Protein AF-A0A401TB14-F1 (afdb_monomer_lite)

Sequence (82 aa):
MFVSTLSGGYELPSNLQANFIDIEKKGPPPSFESESPVFRRCEIAVPTHLKPREAWLESLRGYTDDKLGIVDLHPDVFAVPP

Radius of gyration: 18.18 Å; chains: 1; bounding box: 47×29×36 Å

Organism: Chiloscyllium punctatum (NCBI:txid137246)

Structure (mmCIF, N/CA/C/O backbone):
data_AF-A0A401TB14-F1
#
_entry.id   AF-A0A401TB14-F1
#
loop_
_atom_site.group_PDB
_atom_site.id
_atom_site.type_symbol
_atom_site.label_atom_id
_atom_site.label_alt_id
_atom_site.label_comp_id
_atom_site.label_asym_id
_atom_site.label_entity_id
_atom_site.label_seq_id
_atom_site.pdbx_PDB_ins_code
_atom_site.Cartn_x
_atom_site.Cartn_y
_atom_site.Cartn_z
_atom_site.occupancy
_atom_site.B_iso_or_equiv
_atom_site.auth_seq_id
_atom_site.auth_comp_id
_atom_site.auth_asym_id
_atom_site.auth_atom_id
_atom_site.pdbx_PDB_model_num
ATOM 1 N N . MET A 1 1 ? -35.043 4.362 20.362 1.00 35.53 1 MET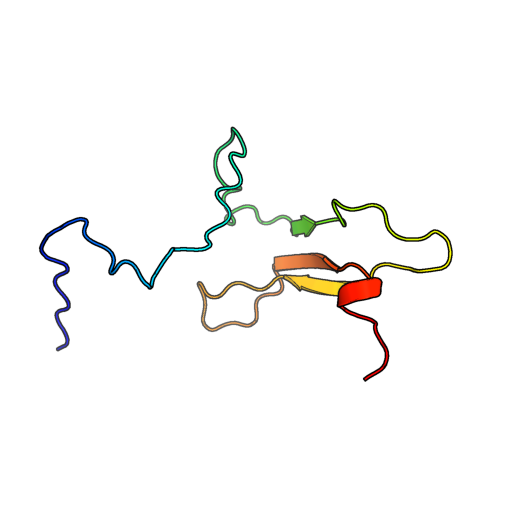 A N 1
ATOM 2 C CA . MET A 1 1 ? -34.437 3.138 20.924 1.00 35.53 1 MET A CA 1
ATOM 3 C C . MET A 1 1 ? -34.427 2.116 19.806 1.00 35.53 1 MET A C 1
ATOM 5 O O . MET A 1 1 ? -35.492 1.642 19.442 1.00 35.53 1 MET A O 1
ATOM 9 N N . PHE A 1 2 ? -33.279 1.879 19.174 1.00 42.69 2 PHE A N 1
ATOM 10 C CA . PHE A 1 2 ? -33.181 0.867 18.124 1.00 42.69 2 PHE A CA 1
ATOM 11 C C . PHE A 1 2 ? -32.650 -0.408 18.765 1.00 42.69 2 PHE A C 1
ATOM 13 O O . PHE A 1 2 ? -31.499 -0.463 19.186 1.00 42.69 2 PHE A O 1
ATOM 20 N N . VAL A 1 3 ? -33.528 -1.393 18.915 1.00 47.62 3 VAL A N 1
ATOM 21 C CA . VAL A 1 3 ? -33.168 -2.751 19.311 1.00 47.62 3 VAL A CA 1
ATOM 22 C C . VAL A 1 3 ? -33.073 -3.573 18.034 1.00 47.62 3 VAL A C 1
ATOM 24 O O . VAL A 1 3 ? -34.086 -3.913 17.435 1.00 47.62 3 VAL A O 1
ATOM 27 N N . SER A 1 4 ? -31.850 -3.857 17.593 1.00 34.62 4 SER A N 1
ATOM 28 C CA . SER A 1 4 ? -31.609 -4.827 16.526 1.00 34.62 4 SER A CA 1
ATOM 29 C C . SER A 1 4 ? -31.219 -6.146 17.173 1.00 34.62 4 SER A C 1
ATOM 31 O O . SER A 1 4 ? -30.053 -6.404 17.459 1.00 34.62 4 SER A O 1
ATOM 33 N N . THR A 1 5 ? -32.220 -6.972 17.454 1.00 52.94 5 THR A N 1
ATOM 34 C CA . THR A 1 5 ? -32.030 -8.388 17.758 1.00 52.94 5 THR A CA 1
ATOM 35 C C . THR A 1 5 ? -31.750 -9.128 16.455 1.00 52.94 5 THR A C 1
ATOM 37 O O . THR A 1 5 ? -32.656 -9.289 15.640 1.00 52.94 5 THR A O 1
ATOM 40 N N . LEU A 1 6 ? -30.519 -9.603 16.255 1.00 48.69 6 LEU A N 1
ATOM 41 C CA . LEU A 1 6 ? -30.247 -10.646 15.265 1.00 48.69 6 LEU A CA 1
ATOM 42 C C . LEU A 1 6 ? -30.685 -11.985 15.862 1.00 48.69 6 LEU A C 1
ATOM 44 O O . LEU A 1 6 ? -29.956 -12.628 16.614 1.00 48.69 6 LEU A O 1
ATOM 48 N N . SER A 1 7 ? -31.929 -12.353 15.569 1.00 51.44 7 SER A N 1
ATOM 49 C CA . SER A 1 7 ? -32.476 -13.678 15.824 1.00 51.44 7 SER A CA 1
ATOM 50 C C . SER A 1 7 ? -32.519 -14.446 14.507 1.00 51.44 7 SER A C 1
ATOM 52 O O . SER A 1 7 ? -33.235 -14.054 13.592 1.00 51.44 7 SER A O 1
ATOM 54 N N . GLY A 1 8 ? -31.779 -15.553 14.452 1.00 43.19 8 GLY A N 1
ATOM 55 C CA . GLY A 1 8 ? -32.104 -16.679 13.582 1.00 43.19 8 GLY A CA 1
ATOM 56 C C . GLY A 1 8 ? -31.351 -16.770 12.255 1.00 43.19 8 GLY A C 1
ATOM 57 O O . GLY A 1 8 ? -31.408 -15.874 11.426 1.00 43.19 8 GLY A O 1
ATOM 58 N N . GLY A 1 9 ? -30.759 -17.948 12.037 1.00 42.31 9 GLY A N 1
ATOM 59 C CA . GLY A 1 9 ? -30.703 -18.577 10.716 1.00 42.31 9 GLY A CA 1
ATOM 60 C C . GLY A 1 9 ? -29.515 -18.199 9.837 1.00 42.31 9 GLY A C 1
ATOM 61 O O . GLY A 1 9 ? -29.396 -17.093 9.336 1.00 42.31 9 GLY A O 1
ATOM 62 N N . TYR A 1 10 ? -28.663 -19.184 9.605 1.00 54.12 10 TYR A N 1
ATOM 63 C CA . TYR A 1 10 ? -27.415 -19.189 8.844 1.00 54.12 10 TYR A CA 1
ATOM 64 C C . TYR A 1 10 ? -27.604 -19.201 7.314 1.00 54.12 10 TYR A C 1
ATOM 66 O O . TYR A 1 10 ? -26.885 -19.914 6.623 1.00 54.12 10 TYR A O 1
ATOM 74 N N . GLU A 1 11 ? -28.532 -18.433 6.745 1.00 51.00 11 GLU A N 1
ATOM 75 C CA . GLU A 1 11 ? -28.696 -18.399 5.281 1.00 51.00 11 GLU A CA 1
ATOM 76 C C . GLU A 1 11 ? -28.420 -17.000 4.733 1.00 51.00 11 GLU A C 1
ATOM 78 O O . GLU A 1 11 ? -29.308 -16.176 4.525 1.00 51.00 11 GLU A O 1
ATOM 83 N N . LEU A 1 12 ? -27.128 -16.729 4.520 1.00 59.94 12 LEU A N 1
ATOM 84 C CA . LEU A 1 12 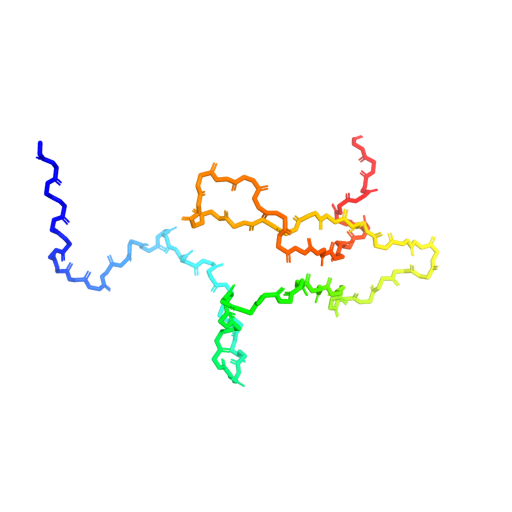? -26.676 -15.591 3.726 1.00 59.94 12 LEU A CA 1
ATOM 85 C C . LEU A 1 12 ? -27.263 -15.726 2.308 1.00 59.94 12 LEU A C 1
ATOM 87 O O . LEU A 1 12 ? -27.148 -16.800 1.711 1.00 59.94 12 LEU A O 1
ATOM 91 N N . PRO A 1 13 ? -27.883 -14.673 1.744 1.00 51.28 13 PRO A N 1
ATOM 92 C CA . PRO A 1 13 ? -28.412 -14.728 0.387 1.00 51.28 13 PRO A CA 1
ATOM 93 C C . PRO A 1 13 ? -27.288 -15.074 -0.598 1.00 51.28 13 PRO A C 1
ATOM 95 O O . PRO A 1 13 ? -26.189 -14.534 -0.503 1.00 51.28 13 PRO A O 1
ATOM 98 N N . SER A 1 14 ? -27.560 -15.956 -1.561 1.00 56.38 14 SER A N 1
ATOM 99 C CA . SER A 1 14 ? -26.578 -16.561 -2.484 1.00 56.38 14 SER A CA 1
ATOM 100 C C . SER A 1 14 ? -25.755 -15.570 -3.317 1.00 56.38 14 SER A C 1
ATOM 102 O O . SER A 1 14 ? -24.697 -15.912 -3.834 1.00 56.38 14 SER A O 1
ATOM 104 N N . ASN A 1 15 ? -26.241 -14.341 -3.459 1.00 57.69 15 ASN A N 1
ATOM 105 C CA . ASN A 1 15 ? -25.584 -13.219 -4.137 1.00 57.69 15 ASN A CA 1
ATOM 106 C C . ASN A 1 15 ? -24.653 -12.410 -3.218 1.00 57.69 15 ASN A C 1
ATOM 108 O O . ASN A 1 15 ? -23.870 -11.597 -3.701 1.00 57.69 15 ASN A O 1
ATOM 112 N N . LEU A 1 16 ? -24.718 -12.636 -1.908 1.00 52.72 16 LEU A N 1
ATOM 113 C CA . LEU A 1 16 ? -23.776 -12.134 -0.920 1.00 52.72 16 LEU A CA 1
ATOM 114 C C . LEU A 1 16 ? -22.769 -13.247 -0.613 1.00 52.72 16 LEU A C 1
ATOM 116 O O . LEU A 1 16 ? -22.608 -13.675 0.528 1.00 52.72 16 LEU A O 1
ATOM 120 N N . GLN A 1 17 ? -22.107 -13.754 -1.657 1.00 59.06 17 GLN A N 1
ATOM 121 C CA . GLN A 1 17 ? -20.880 -14.505 -1.442 1.00 59.06 17 GLN A CA 1
ATOM 122 C C . GLN A 1 17 ? -19.907 -13.531 -0.795 1.00 59.06 17 GLN A C 1
ATOM 124 O O . GLN A 1 17 ? -19.399 -12.601 -1.420 1.00 59.06 17 GLN A O 1
ATOM 129 N N . ALA A 1 18 ? -19.746 -13.700 0.508 1.00 54.09 18 ALA A N 1
ATOM 130 C CA . ALA A 1 18 ? -18.695 -13.107 1.288 1.00 54.09 18 ALA A CA 1
ATOM 131 C C . ALA A 1 18 ? -17.369 -13.469 0.603 1.00 54.09 18 ALA A C 1
ATOM 133 O O . ALA A 1 18 ? -16.792 -14.515 0.874 1.00 54.09 18 ALA A O 1
ATOM 134 N N . ASN A 1 19 ? -16.865 -12.593 -0.270 1.00 50.91 19 ASN A N 1
ATOM 135 C CA . ASN A 1 19 ? -15.473 -12.604 -0.723 1.00 50.91 19 ASN A CA 1
ATOM 136 C C . ASN A 1 19 ? -14.551 -12.182 0.435 1.00 50.91 19 ASN A C 1
ATOM 138 O O . ASN A 1 19 ? -13.609 -11.412 0.255 1.00 50.91 19 ASN A O 1
ATOM 142 N N . PHE A 1 20 ? -14.842 -12.646 1.652 1.00 49.69 20 PHE A N 1
ATOM 143 C CA . PHE A 1 20 ? -13.842 -12.707 2.688 1.00 49.69 20 PHE A CA 1
ATOM 144 C C . PHE A 1 20 ? -12.869 -13.764 2.198 1.00 49.69 20 PHE A C 1
ATOM 146 O O . PHE A 1 20 ? -13.170 -14.954 2.195 1.00 49.69 20 PHE A O 1
ATOM 153 N N . ILE A 1 21 ? -11.730 -13.300 1.694 1.00 53.66 21 ILE A N 1
ATOM 154 C CA . ILE A 1 21 ? -10.564 -14.146 1.511 1.00 53.66 21 ILE A CA 1
ATOM 155 C C . ILE A 1 21 ? -10.299 -14.718 2.902 1.00 53.66 21 ILE A C 1
ATOM 157 O O . ILE A 1 21 ? -9.823 -14.001 3.785 1.00 53.66 21 ILE A O 1
ATOM 161 N N . ASP A 1 22 ? -10.700 -15.969 3.118 1.00 45.81 22 ASP A N 1
ATOM 162 C CA . ASP A 1 22 ? -10.324 -16.724 4.300 1.00 45.81 22 ASP A CA 1
ATOM 163 C C . ASP A 1 22 ? -8.830 -16.987 4.153 1.00 45.81 22 ASP A C 1
ATOM 165 O O . ASP A 1 22 ? -8.377 -17.961 3.551 1.00 45.81 22 ASP A O 1
ATOM 169 N N . ILE A 1 23 ? -8.037 -16.007 4.582 1.00 50.25 23 ILE A N 1
ATOM 170 C CA . ILE A 1 23 ? -6.618 -16.209 4.790 1.00 50.25 23 ILE A CA 1
ATOM 171 C C . ILE A 1 23 ? -6.581 -17.168 5.971 1.00 50.25 23 ILE A C 1
ATOM 173 O O . ILE A 1 23 ? -6.617 -16.726 7.120 1.00 50.25 23 ILE A O 1
ATOM 177 N N . GLU A 1 24 ? -6.519 -18.468 5.681 1.00 41.00 24 GLU A N 1
ATOM 178 C CA . GLU A 1 24 ? -6.225 -19.522 6.647 1.00 41.00 24 GLU A CA 1
ATOM 179 C C . GLU A 1 24 ? -4.786 -19.311 7.159 1.00 41.00 24 GLU A C 1
ATOM 181 O O . GLU A 1 24 ? -3.836 -20.033 6.858 1.00 41.00 24 GLU A O 1
ATOM 186 N N . LYS A 1 25 ? -4.579 -18.234 7.915 1.00 48.19 25 LYS A N 1
ATOM 187 C CA . LYS A 1 25 ? -3.378 -18.000 8.694 1.00 48.19 25 LYS A CA 1
ATOM 188 C C . LYS A 1 25 ? -3.611 -18.742 9.994 1.00 48.19 25 LYS A C 1
ATOM 190 O O . LYS A 1 25 ? -4.306 -18.267 10.882 1.00 48.19 25 LYS A O 1
ATOM 195 N N . LYS A 1 26 ? -3.021 -19.932 10.088 1.00 45.91 26 LYS A N 1
ATOM 196 C CA . LYS A 1 26 ? -2.870 -20.710 11.320 1.00 45.91 26 LYS A CA 1
ATOM 197 C C . LYS A 1 26 ? -2.186 -19.853 12.396 1.00 45.91 26 LYS A C 1
ATOM 199 O O . LYS A 1 26 ? -0.964 -19.843 12.522 1.00 45.91 26 LYS A O 1
ATOM 204 N N . GLY A 1 27 ? -2.983 -19.106 13.142 1.00 51.69 27 GLY A N 1
ATOM 205 C CA . GLY A 1 27 ? -2.565 -18.227 14.225 1.00 51.69 27 GLY A CA 1
ATOM 206 C C . GLY A 1 27 ? -3.698 -17.259 14.570 1.00 51.69 27 GLY A C 1
ATOM 207 O O . GLY A 1 27 ? -4.466 -16.902 13.679 1.00 51.69 27 GLY A O 1
ATOM 208 N N . PRO A 1 28 ? -3.841 -16.835 15.837 1.00 46.75 28 PRO A N 1
ATOM 209 C CA . PRO A 1 28 ? -4.809 -15.803 16.192 1.00 4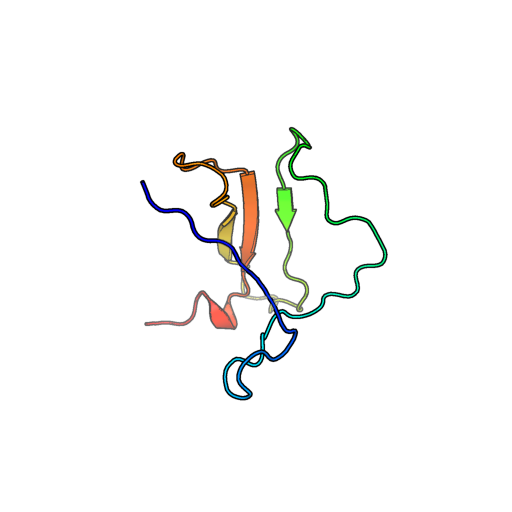6.75 28 PRO A CA 1
ATOM 210 C C . PRO A 1 28 ? -4.632 -14.591 15.262 1.00 46.75 28 PRO A C 1
ATOM 212 O O . PRO A 1 28 ? -3.478 -14.234 14.985 1.00 46.75 28 PRO A O 1
ATOM 215 N N . PRO A 1 29 ? -5.716 -13.947 14.773 1.00 51.16 29 PRO A N 1
ATOM 216 C CA . PRO A 1 29 ? -5.578 -12.653 14.116 1.00 51.16 29 PRO A CA 1
ATOM 217 C C . PRO A 1 29 ? -4.746 -11.769 15.050 1.00 51.16 29 PRO A C 1
ATOM 219 O O . PRO A 1 29 ? -4.991 -11.816 16.261 1.00 51.16 29 PRO A O 1
ATOM 222 N N . PRO A 1 30 ? -3.725 -11.045 14.546 1.00 53.56 30 PRO A N 1
ATOM 223 C CA . PRO A 1 30 ? -2.898 -10.222 15.410 1.00 53.56 30 PRO A CA 1
ATOM 224 C C . PRO A 1 30 ? -3.847 -9.335 16.201 1.00 53.56 30 PRO A C 1
ATOM 226 O O . PRO A 1 30 ? -4.651 -8.603 15.621 1.00 53.56 30 PRO A O 1
ATOM 229 N N . SER A 1 31 ? -3.833 -9.506 17.522 1.00 52.03 31 SER A N 1
ATOM 230 C CA . SER A 1 31 ? -4.598 -8.648 18.402 1.00 52.03 31 SER A CA 1
ATOM 231 C C . SER A 1 31 ? -4.104 -7.238 18.114 1.00 52.03 31 SER A C 1
ATOM 233 O O . SER A 1 31 ? -2.959 -6.921 18.417 1.00 52.03 31 SER A O 1
ATOM 235 N N . PHE A 1 32 ? -4.934 -6.410 17.476 1.00 52.75 32 PHE A N 1
ATOM 236 C CA . PHE A 1 32 ? -4.609 -5.009 17.179 1.00 52.75 32 PHE A CA 1
ATOM 237 C C . PHE A 1 32 ? -4.447 -4.163 18.460 1.00 52.75 32 PHE A C 1
ATOM 239 O O . PHE A 1 32 ? -4.229 -2.964 18.381 1.00 52.75 32 PHE A O 1
ATOM 246 N N . GLU A 1 33 ? -4.520 -4.801 19.632 1.00 53.03 33 GLU A N 1
ATOM 247 C CA . GLU A 1 33 ? -4.088 -4.306 20.942 1.00 53.03 33 GLU A CA 1
ATOM 248 C C . GLU A 1 33 ? -2.550 -4.250 21.081 1.00 53.03 33 GLU A C 1
ATOM 250 O O . GLU A 1 33 ? -2.032 -3.897 22.136 1.00 53.03 33 GLU A O 1
ATOM 255 N N . SER A 1 34 ? -1.784 -4.655 20.063 1.00 56.59 34 SER A N 1
ATOM 256 C CA . SER A 1 34 ? -0.339 -4.442 20.053 1.00 56.59 34 SER A CA 1
ATOM 257 C C . SER A 1 34 ? -0.042 -2.971 19.753 1.00 56.59 34 SER A C 1
ATOM 259 O O . SER A 1 34 ? -0.227 -2.531 18.623 1.00 56.59 34 SER A O 1
ATOM 261 N N . GLU A 1 35 ? 0.489 -2.244 20.736 1.00 69.19 35 GLU A N 1
ATOM 262 C CA . GLU A 1 35 ? 0.962 -0.842 20.664 1.00 69.19 35 GLU A CA 1
ATOM 263 C C . GLU A 1 35 ? 2.073 -0.606 19.608 1.00 69.19 35 GLU A C 1
ATOM 265 O O . GLU A 1 35 ? 2.567 0.501 19.414 1.00 69.19 35 GLU A O 1
ATOM 270 N N . SER A 1 36 ? 2.498 -1.663 18.912 1.00 80.56 36 SER A N 1
ATOM 271 C CA . SER A 1 36 ? 3.501 -1.626 17.856 1.00 80.56 36 SER A CA 1
ATOM 272 C C . SER A 1 36 ? 2.888 -1.310 16.485 1.00 80.56 36 SER A C 1
ATOM 274 O O . SER A 1 36 ? 1.921 -1.976 16.100 1.00 80.56 36 SER A O 1
ATOM 276 N N . PRO A 1 37 ? 3.499 -0.411 15.689 1.00 89.38 37 PRO A N 1
ATOM 277 C CA . PRO A 1 37 ? 3.042 -0.136 14.333 1.00 89.38 37 PRO A CA 1
ATOM 278 C C . PRO A 1 37 ? 3.011 -1.392 13.455 1.00 89.38 37 PRO A C 1
ATOM 280 O O . PRO A 1 37 ? 3.939 -2.209 13.463 1.00 89.38 37 PRO A O 1
ATOM 283 N N . VAL A 1 38 ? 1.951 -1.532 12.664 1.00 90.75 38 VAL A N 1
ATOM 284 C CA . VAL A 1 38 ? 1.766 -2.664 11.753 1.00 90.75 38 VAL A CA 1
ATOM 285 C C . VAL A 1 38 ? 2.471 -2.386 10.425 1.00 90.75 38 VAL A C 1
ATOM 287 O O . VAL A 1 38 ? 2.136 -1.436 9.725 1.00 90.75 38 VAL A O 1
ATOM 290 N N . PHE A 1 39 ? 3.403 -3.256 10.033 1.00 93.31 39 PHE A N 1
ATOM 291 C CA . PHE A 1 39 ? 4.058 -3.195 8.724 1.00 93.31 39 PHE A CA 1
ATOM 292 C C . PHE A 1 39 ? 3.648 -4.381 7.852 1.00 93.31 39 PHE A C 1
ATOM 294 O O . PHE A 1 39 ? 3.794 -5.544 8.247 1.00 93.31 39 PHE A O 1
ATOM 301 N N . ARG A 1 40 ? 3.145 -4.096 6.648 1.00 93.38 40 ARG A N 1
ATOM 302 C CA . ARG A 1 40 ? 2.755 -5.112 5.660 1.00 93.38 40 ARG A CA 1
ATOM 303 C C . ARG A 1 40 ? 3.479 -4.865 4.342 1.00 93.38 40 ARG A C 1
ATOM 305 O O . ARG A 1 40 ? 3.310 -3.816 3.741 1.00 93.38 40 ARG A O 1
ATOM 312 N N . ARG A 1 41 ? 4.264 -5.849 3.899 1.00 94.62 41 ARG A N 1
ATOM 313 C CA . ARG A 1 41 ? 4.970 -5.818 2.609 1.00 94.62 41 ARG A CA 1
ATOM 314 C C . ARG A 1 41 ? 4.124 -6.449 1.507 1.00 94.62 41 ARG A C 1
ATOM 316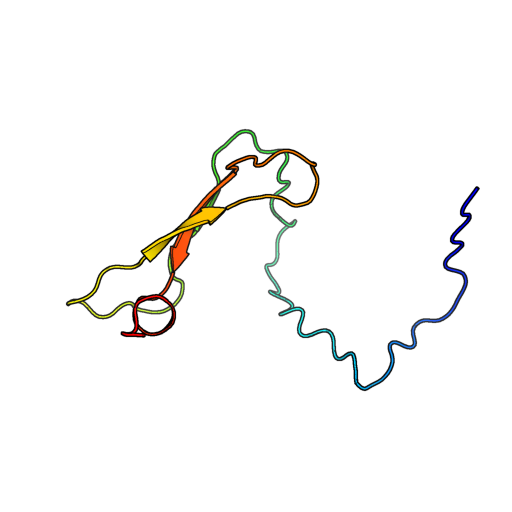 O O . ARG A 1 41 ? 3.250 -7.262 1.804 1.00 94.62 41 ARG A O 1
ATOM 323 N N . CYS A 1 42 ? 4.429 -6.133 0.249 1.00 93.81 42 CYS A N 1
ATOM 324 C CA . CYS A 1 42 ? 3.838 -6.816 -0.901 1.00 93.81 42 CYS A CA 1
ATOM 325 C C . CYS A 1 42 ? 4.145 -8.321 -0.852 1.00 93.81 42 CYS A C 1
ATOM 327 O O . CYS A 1 42 ? 5.304 -8.724 -0.780 1.00 93.81 42 CYS A O 1
ATOM 329 N N . GLU A 1 43 ? 3.103 -9.149 -0.912 1.00 92.12 43 GLU A N 1
ATOM 330 C CA . GLU A 1 43 ? 3.246 -10.612 -0.963 1.00 92.12 43 GLU A CA 1
ATOM 331 C C . GLU A 1 43 ? 3.591 -11.108 -2.381 1.00 92.12 43 GLU A C 1
ATOM 333 O O . GLU A 1 43 ? 4.171 -12.178 -2.549 1.00 92.12 43 GLU A O 1
ATOM 338 N N . ILE A 1 44 ? 3.273 -10.305 -3.402 1.00 91.88 44 ILE A N 1
ATOM 339 C CA . ILE A 1 44 ? 3.565 -10.566 -4.817 1.00 91.88 44 ILE A CA 1
ATOM 340 C C . ILE A 1 44 ? 4.877 -9.872 -5.199 1.00 91.88 44 ILE A C 1
ATOM 342 O O . ILE A 1 44 ? 5.178 -8.777 -4.719 1.00 91.88 44 ILE A O 1
ATOM 346 N N . ALA A 1 45 ? 5.653 -10.508 -6.079 1.00 93.56 45 ALA A N 1
ATOM 347 C CA . ALA A 1 45 ? 6.903 -9.956 -6.583 1.00 93.56 45 ALA A CA 1
ATOM 348 C C . ALA A 1 45 ? 6.669 -8.638 -7.334 1.00 93.56 45 ALA A C 1
ATOM 350 O O . ALA A 1 45 ? 5.932 -8.597 -8.314 1.00 93.56 45 ALA A O 1
ATOM 351 N N . VAL A 1 46 ? 7.346 -7.582 -6.886 1.00 94.00 46 VAL A N 1
ATOM 352 C CA . VAL A 1 46 ? 7.282 -6.253 -7.500 1.00 94.00 46 VAL A CA 1
ATOM 353 C C . VAL A 1 46 ? 8.359 -6.148 -8.585 1.00 94.00 46 VAL A C 1
ATOM 355 O O . VAL A 1 46 ? 9.501 -6.550 -8.333 1.00 94.00 46 VAL A O 1
ATOM 358 N N . PRO A 1 47 ? 8.049 -5.607 -9.779 1.00 94.06 47 PRO A N 1
ATOM 359 C CA . PRO A 1 47 ? 9.037 -5.439 -10.841 1.00 94.06 47 PRO A CA 1
ATOM 360 C C . PRO A 1 47 ? 10.247 -4.610 -10.389 1.00 94.06 47 PRO A C 1
ATOM 362 O O . PRO A 1 47 ? 10.084 -3.549 -9.797 1.00 94.06 47 PRO A O 1
ATOM 365 N N . THR A 1 48 ? 11.469 -5.032 -10.733 1.00 93.38 48 THR A N 1
ATOM 366 C CA . THR A 1 48 ? 12.730 -4.416 -10.257 1.00 93.38 48 THR A CA 1
ATOM 367 C C . THR A 1 48 ? 12.879 -2.926 -10.589 1.00 93.38 48 THR A C 1
ATOM 369 O O . THR A 1 48 ? 13.588 -2.200 -9.898 1.00 93.38 48 THR A O 1
ATOM 372 N N . HIS A 1 49 ? 12.239 -2.463 -11.664 1.00 94.81 49 HIS A N 1
ATOM 373 C CA . HIS A 1 49 ? 12.287 -1.065 -12.099 1.00 94.81 49 HIS A CA 1
ATOM 374 C C . HIS A 1 49 ? 11.236 -0.183 -11.406 1.00 94.81 49 HIS A C 1
ATOM 376 O O . HIS A 1 49 ? 11.261 1.037 -11.566 1.00 94.81 49 HIS A O 1
ATOM 382 N N . LEU A 1 50 ? 10.325 -0.787 -10.639 1.00 93.81 50 LEU A N 1
ATOM 383 C CA . LEU A 1 50 ? 9.252 -0.109 -9.927 1.00 93.81 50 LEU A CA 1
ATOM 384 C C . LEU A 1 50 ? 9.442 -0.243 -8.419 1.00 93.81 50 LEU A C 1
ATOM 386 O O . LEU A 1 50 ? 10.153 -1.109 -7.914 1.00 93.81 50 LEU A O 1
ATOM 390 N N . LYS A 1 51 ? 8.787 0.656 -7.688 1.00 95.00 51 LYS A N 1
ATOM 391 C CA . LYS A 1 51 ? 8.731 0.623 -6.228 1.00 95.00 51 LYS A CA 1
ATOM 392 C C . LYS A 1 51 ? 7.282 0.462 -5.782 1.00 95.00 51 LYS A C 1
ATOM 394 O O . LYS A 1 51 ? 6.419 1.101 -6.398 1.00 95.00 51 LYS A O 1
ATOM 399 N N . PRO A 1 52 ? 7.019 -0.321 -4.719 1.00 96.19 52 PRO A N 1
ATOM 400 C CA . PRO A 1 52 ? 5.712 -0.344 -4.076 1.00 96.19 52 PRO A CA 1
ATOM 401 C C . PRO A 1 52 ? 5.248 1.064 -3.698 1.00 96.19 52 PRO A C 1
ATOM 403 O O . PRO A 1 52 ? 6.064 1.964 -3.477 1.00 96.19 52 PRO A O 1
ATOM 406 N N . ARG A 1 53 ? 3.933 1.260 -3.651 1.00 96.00 53 ARG A N 1
ATOM 407 C CA . ARG A 1 53 ? 3.324 2.474 -3.101 1.00 96.00 53 ARG A CA 1
ATOM 408 C C . ARG A 1 53 ? 3.001 2.244 -1.636 1.00 96.00 53 ARG A C 1
ATOM 410 O O . ARG A 1 53 ? 2.374 1.251 -1.313 1.00 96.00 53 ARG A O 1
ATOM 417 N N . GLU A 1 54 ? 3.389 3.165 -0.771 1.00 97.06 54 GLU A N 1
ATOM 418 C CA . GLU A 1 54 ? 3.046 3.091 0.647 1.00 97.06 54 GLU A CA 1
ATOM 419 C C . GLU A 1 54 ? 1.699 3.768 0.907 1.00 97.06 54 GLU A C 1
ATOM 421 O O . GLU A 1 54 ? 1.385 4.804 0.312 1.00 97.06 54 GLU A O 1
ATOM 426 N N . ALA A 1 55 ? 0.914 3.191 1.812 1.00 96.44 55 ALA A N 1
ATOM 427 C CA . ALA A 1 55 ? -0.326 3.773 2.306 1.00 96.44 55 ALA A CA 1
ATOM 428 C C . ALA A 1 55 ? -0.470 3.570 3.819 1.00 96.44 55 ALA A C 1
ATOM 430 O O . ALA A 1 55 ? 0.101 2.641 4.397 1.00 96.44 55 ALA A O 1
ATOM 431 N N . TRP A 1 56 ? -1.254 4.443 4.451 1.00 96.06 56 TRP A N 1
ATOM 432 C CA . TRP A 1 56 ? -1.590 4.325 5.865 1.00 96.06 56 TRP A CA 1
ATOM 433 C C . TRP A 1 56 ? -2.570 3.179 6.097 1.00 96.06 56 TRP A C 1
ATOM 435 O O . TRP A 1 56 ? -3.558 3.032 5.378 1.00 96.06 56 TRP A O 1
ATOM 445 N N . LEU A 1 57 ? -2.291 2.377 7.122 1.00 94.19 57 LEU A N 1
ATOM 446 C CA . LEU A 1 57 ? -3.244 1.421 7.659 1.00 94.19 57 LEU A CA 1
ATOM 447 C C . LEU A 1 57 ? -4.048 2.098 8.766 1.00 94.19 57 LEU A C 1
ATOM 449 O O . LEU A 1 57 ? -3.485 2.508 9.778 1.00 94.19 57 LEU A O 1
ATOM 453 N N . GLU A 1 58 ? -5.358 2.160 8.582 1.00 91.94 58 GLU A N 1
ATOM 454 C CA . GLU A 1 58 ? -6.300 2.769 9.521 1.00 91.94 58 GLU A CA 1
ATOM 455 C C . GLU A 1 58 ? -7.293 1.719 10.036 1.00 91.94 58 GLU A C 1
ATOM 457 O O . GLU A 1 58 ? -7.421 0.619 9.483 1.00 91.94 58 GLU A O 1
ATOM 462 N N . SER A 1 59 ? -7.994 2.042 11.123 1.00 87.25 59 SER A N 1
ATOM 463 C CA . SER A 1 59 ? -9.007 1.172 11.722 1.00 87.25 59 SER A CA 1
ATOM 464 C C . SER A 1 59 ? -10.353 1.867 11.809 1.00 87.25 59 SER A C 1
ATOM 466 O O . SER A 1 59 ? -10.466 2.984 12.291 1.00 87.25 59 SER A O 1
ATOM 468 N N . LEU A 1 60 ? -11.399 1.131 11.437 1.00 90.12 60 LEU A N 1
ATOM 469 C CA . LEU A 1 60 ? -12.789 1.573 11.561 1.00 90.12 60 LEU A CA 1
ATOM 470 C C . LEU A 1 60 ? -13.389 1.295 12.949 1.00 90.12 60 LEU A C 1
ATOM 472 O O . LEU A 1 60 ? -14.586 1.483 13.153 1.00 90.12 60 LEU A O 1
ATOM 476 N N . ARG A 1 61 ? -12.598 0.784 13.904 1.00 87.06 61 ARG A N 1
ATOM 477 C CA . ARG A 1 61 ? -13.073 0.517 15.276 1.00 87.06 61 ARG A CA 1
ATOM 478 C C . ARG A 1 61 ? -13.320 1.804 16.068 1.00 87.06 61 ARG A C 1
ATOM 480 O O . ARG A 1 61 ? -14.115 1.786 17.003 1.00 87.06 61 ARG A O 1
ATOM 487 N N . GLY A 1 62 ? -12.624 2.883 15.712 1.00 86.38 62 GLY A N 1
ATOM 488 C CA . GLY A 1 62 ? -12.763 4.208 16.307 1.00 86.38 62 GLY A CA 1
ATOM 489 C C . GLY A 1 62 ? -13.315 5.217 15.302 1.00 86.38 62 GLY A C 1
ATOM 490 O O . GLY A 1 62 ? -13.333 4.974 14.101 1.00 86.38 62 GLY A O 1
ATOM 491 N N . TYR A 1 63 ? -13.759 6.366 15.810 1.00 89.19 63 TYR A N 1
ATOM 492 C CA . TYR A 1 63 ? -14.109 7.531 14.983 1.00 89.19 63 TYR A CA 1
ATOM 493 C C . TYR A 1 63 ? -12.888 8.405 14.654 1.00 89.19 63 TYR A C 1
ATOM 495 O O . TYR A 1 63 ? -13.014 9.425 13.980 1.00 89.19 63 TYR A O 1
ATOM 503 N N . THR A 1 64 ? -11.724 8.034 15.180 1.00 87.50 64 THR A N 1
ATOM 504 C CA . THR A 1 64 ? -10.436 8.688 14.981 1.00 87.50 64 THR A CA 1
ATOM 505 C C . THR A 1 64 ? -9.729 8.106 13.760 1.00 87.50 64 THR A C 1
ATOM 507 O O . THR A 1 64 ? -9.778 6.902 13.517 1.00 87.50 64 THR A O 1
ATOM 510 N N . ASP A 1 65 ? -9.060 8.967 12.990 1.00 82.62 65 ASP A N 1
ATOM 511 C CA . ASP A 1 65 ? -8.134 8.562 11.924 1.00 82.62 65 ASP A CA 1
ATOM 512 C C . ASP A 1 65 ? -6.798 8.130 12.558 1.00 82.62 65 ASP A C 1
ATOM 514 O O . ASP A 1 65 ? -5.793 8.849 12.540 1.00 82.62 65 ASP A O 1
ATOM 518 N N . ASP A 1 66 ? -6.826 6.966 13.209 1.00 86.94 66 ASP A N 1
ATOM 519 C CA . ASP A 1 66 ? -5.651 6.390 13.853 1.00 86.94 66 ASP A CA 1
ATOM 520 C C . ASP A 1 66 ? -4.802 5.638 12.827 1.00 86.94 66 ASP A C 1
ATOM 522 O O . ASP A 1 66 ? -5.199 4.606 12.277 1.00 86.94 66 ASP A O 1
ATOM 526 N N . LYS A 1 67 ? -3.587 6.143 12.610 1.00 91.12 67 LYS A N 1
ATOM 527 C CA . LYS A 1 67 ? -2.599 5.564 11.694 1.00 91.12 67 LYS A CA 1
ATOM 528 C C . LYS A 1 67 ? -1.862 4.429 12.390 1.00 91.12 67 LYS A C 1
ATOM 530 O O . LYS A 1 67 ? -0.835 4.627 13.035 1.00 91.12 67 LYS A O 1
ATOM 535 N N . LEU A 1 68 ? -2.409 3.227 12.251 1.00 92.00 68 LEU A N 1
ATOM 536 C CA . LEU A 1 68 ? -1.915 2.002 12.881 1.00 92.00 68 LEU A CA 1
ATOM 537 C C . LEU A 1 68 ? -0.613 1.480 12.264 1.00 92.00 68 LEU A C 1
ATOM 539 O O . LEU A 1 68 ? 0.058 0.640 12.864 1.00 92.00 68 LEU A O 1
ATOM 543 N N . GLY A 1 69 ? -0.253 1.931 11.061 1.00 93.81 69 GLY A N 1
ATOM 544 C CA . GLY A 1 69 ? 0.986 1.521 10.409 1.00 93.81 69 GLY A CA 1
ATOM 545 C C . GLY A 1 69 ? 1.024 1.786 8.907 1.00 93.81 69 GLY A C 1
ATOM 546 O O . GLY A 1 69 ? 0.259 2.605 8.401 1.00 93.81 69 GLY A O 1
ATOM 547 N N . ILE A 1 70 ? 1.925 1.094 8.205 1.00 96.25 70 ILE A N 1
ATOM 548 C CA . ILE A 1 70 ? 2.192 1.275 6.770 1.00 96.25 70 ILE A CA 1
ATOM 549 C C . ILE A 1 70 ? 2.012 -0.052 6.027 1.00 96.25 70 ILE A C 1
ATOM 551 O O . ILE A 1 70 ? 2.472 -1.111 6.474 1.00 96.25 70 ILE A O 1
ATOM 555 N N . VAL A 1 71 ? 1.361 0.020 4.867 1.00 96.62 71 VAL A N 1
ATOM 556 C CA . VAL A 1 71 ? 1.230 -1.089 3.920 1.00 96.62 71 VAL A CA 1
ATOM 557 C C . VAL A 1 71 ? 1.839 -0.739 2.565 1.00 96.62 71 VAL A C 1
ATOM 559 O O . VAL A 1 71 ? 1.607 0.343 2.029 1.00 96.62 71 VAL A O 1
ATOM 562 N N . ASP A 1 72 ? 2.576 -1.693 2.005 1.00 97.38 72 ASP A N 1
ATOM 563 C CA . ASP A 1 72 ? 3.081 -1.660 0.638 1.00 97.38 72 ASP A CA 1
ATOM 564 C C . ASP A 1 72 ? 2.016 -2.180 -0.337 1.00 97.38 72 ASP A C 1
ATOM 566 O O . ASP A 1 72 ? 1.529 -3.309 -0.223 1.00 97.38 72 ASP A O 1
ATOM 570 N N . LEU A 1 73 ? 1.720 -1.384 -1.356 1.00 96.00 73 LEU A N 1
ATOM 571 C CA . LEU A 1 73 ? 0.786 -1.663 -2.437 1.00 96.00 73 LEU A CA 1
ATOM 572 C C . LEU A 1 73 ? 1.537 -1.898 -3.752 1.00 96.00 73 LEU A C 1
ATOM 574 O O . LEU A 1 73 ? 2.502 -1.200 -4.078 1.00 96.00 73 LEU A O 1
ATOM 578 N N . HIS A 1 74 ? 1.068 -2.865 -4.541 1.00 96.56 74 HIS A N 1
ATOM 579 C CA . HIS A 1 74 ? 1.710 -3.228 -5.801 1.00 96.56 74 HIS A CA 1
ATOM 580 C C . HIS A 1 74 ? 1.572 -2.106 -6.852 1.00 96.56 74 HIS A C 1
ATOM 582 O O . HIS A 1 74 ? 0.452 -1.647 -7.104 1.00 96.56 74 HIS A O 1
ATOM 588 N N . PRO A 1 75 ? 2.664 -1.676 -7.513 1.00 96.00 75 PRO A N 1
ATOM 589 C CA . PRO A 1 75 ? 2.627 -0.529 -8.421 1.00 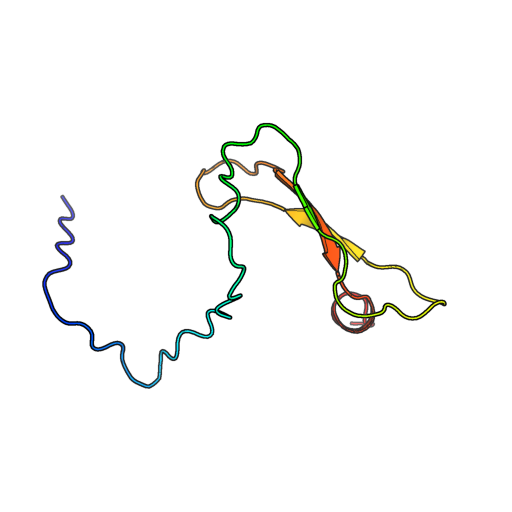96.00 75 PRO A CA 1
ATOM 590 C C . PRO A 1 75 ? 1.767 -0.780 -9.665 1.00 96.00 75 PRO A C 1
ATOM 592 O O . PRO A 1 75 ? 1.037 0.113 -10.078 1.00 96.00 75 PRO A O 1
ATOM 595 N N . ASP A 1 76 ? 1.756 -2.000 -10.203 1.00 94.31 76 ASP A N 1
ATOM 596 C CA . ASP A 1 76 ? 0.958 -2.320 -11.401 1.00 94.31 76 ASP A CA 1
ATOM 597 C C . ASP A 1 76 ? -0.559 -2.311 -11.150 1.00 94.31 76 ASP A C 1
ATOM 599 O O . ASP A 1 76 ? -1.340 -2.430 -12.087 1.00 94.31 76 ASP A O 1
ATOM 603 N N . VAL A 1 77 ? -0.988 -2.191 -9.890 1.00 95.00 77 VAL A N 1
ATOM 604 C CA . VAL A 1 77 ? -2.406 -2.080 -9.515 1.00 95.00 77 VAL A CA 1
ATOM 605 C C . VAL A 1 77 ? -2.717 -0.669 -9.027 1.00 95.00 77 VAL A C 1
ATOM 607 O O . VAL A 1 77 ? -3.720 -0.084 -9.420 1.00 95.00 77 VAL A O 1
ATOM 610 N N . PHE A 1 78 ? -1.846 -0.108 -8.184 1.00 95.75 78 PHE A N 1
ATOM 611 C CA . PHE A 1 78 ? -2.114 1.130 -7.445 1.00 95.75 78 PHE A CA 1
ATOM 612 C C . PHE A 1 78 ? -1.321 2.352 -7.940 1.00 95.75 78 PHE A C 1
ATOM 614 O O . PHE A 1 78 ? -1.464 3.435 -7.379 1.00 95.75 78 PHE A O 1
ATOM 621 N N . ALA A 1 79 ? -0.472 2.204 -8.960 1.00 94.56 79 ALA A N 1
ATOM 622 C CA . ALA A 1 79 ? 0.332 3.286 -9.541 1.00 94.56 79 ALA A CA 1
ATOM 623 C C . ALA A 1 79 ? 0.247 3.348 -11.079 1.00 94.56 79 ALA A C 1
ATOM 625 O O . ALA A 1 79 ? 1.140 3.898 -11.726 1.00 94.56 79 ALA A O 1
ATOM 626 N N . VAL A 1 80 ? -0.809 2.778 -11.665 1.00 94.50 80 VAL A N 1
ATOM 627 C CA . VAL A 1 80 ? -1.082 2.855 -13.108 1.00 94.50 80 VAL A CA 1
ATOM 628 C C . VAL A 1 80 ? -1.490 4.292 -13.476 1.00 94.50 80 VAL A C 1
ATOM 630 O O . VAL A 1 80 ? -2.163 4.942 -12.673 1.00 94.50 80 VAL A O 1
ATOM 633 N N . PRO A 1 81 ? -1.091 4.817 -14.653 1.00 93.31 81 PRO A N 1
ATOM 634 C CA . PRO A 1 81 ? -1.558 6.119 -15.121 1.00 93.31 81 PRO A CA 1
ATOM 635 C C . PRO A 1 81 ? -3.098 6.208 -15.157 1.00 93.31 81 PRO A C 1
ATOM 637 O O . PRO A 1 81 ? -3.731 5.218 -15.532 1.00 93.31 81 PRO A O 1
ATOM 640 N N . PRO A 1 82 ? -3.684 7.356 -14.767 1.00 90.19 82 PRO A N 1
ATOM 641 C CA 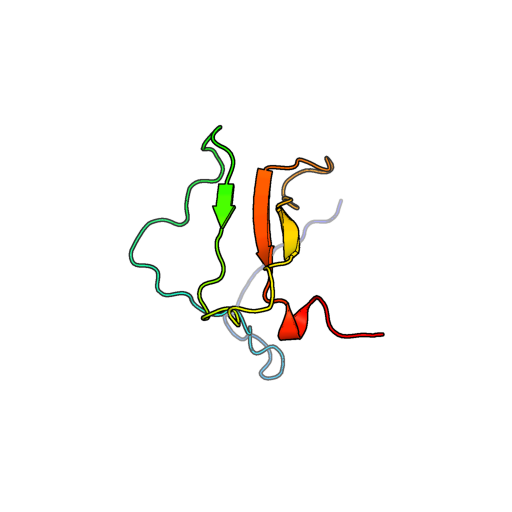. PRO A 1 82 ? -5.133 7.550 -14.712 1.00 90.19 82 PRO A CA 1
ATOM 642 C C . PRO A 1 82 ? -5.790 7.667 -16.093 1.00 90.19 82 PRO A C 1
ATOM 644 O O . PRO A 1 82 ? -5.118 8.134 -17.043 1.00 90.19 82 PRO A O 1
#

Foldseek 3Di:
DDDDDPDDDDDDDPVPPPPPPPPPPPDPDPPLVPPDADEEEDPDDADPVDFFDKDFDADPPDPDRDRSHIYTHHCVVVVDDD

Secondary structure (DSSP, 8-state):
-------S-----TT----------SSPPP-TT--SPEEE--SSPPPTT--PEEEEEE-TTSSS--EEEEEEE-HHHHSS--

InterPro domains:
  IPR023574 Large ribosomal subunit protein uL4 domain superfamily [G3DSA:3.40.1370.10] (36-82)

pLDDT: mean 74.69, std 21.5, range [34.62, 97.38]